Protein AF-A0A2N0NB81-F1 (afdb_monomer_lite)

InterPro domains:
  IPR012337 Ribonuclease H-like superfamily [SSF53098] (3-97)
  IPR036397 Ribonuclease H superfamily [G3DSA:3.30.420.10] (1-62)
  IPR036397 Ribonuclease H superfamily [G3DSA:3.30.420.10] (63-99)

Secondary structure (DSSP, 8-state):
-EEEEEE--TT---EEEEEE--SS--HHHHHHHHHHHHHHTSPTT---EEEES-STHHHHHHHHT---EEEEPPTTS--HHHHHHHHHHHHHHH-SS-----GGGS--PPP-

Foldseek 3Di:
DKFKAWDQDPVRPTDIDIADADDDDDPLVRVVCHVVVVVVPDDPPDAAEAEEQDPSVVVVCVVVVDDHHYDHDHPPPPDPRNVSRVVRRVVNVVDPDHDDDDCPPVPPPDDD

pLDDT: mean 76.89, std 12.66, range [36.56, 91.44]

Radius of gyration: 14.25 Å; chains: 1; bounding box: 36×38×37 Å

Sequence (112 aa):
MGFGWILTNDINLDLKFSGKTVEWASSTRAEIFAILTCLIICPPNSHVTIFTDSQSIKWIIQSLNLTIKFNKVQAHSGNTYNDIADTLAKAGCEQPDIISISPENIKKTNQF

Organism: NCBI:txid588596

Structure (mmCIF, N/CA/C/O backbone):
data_AF-A0A2N0NB81-F1
#
_entry.id   AF-A0A2N0NB81-F1
#
loop_
_atom_site.group_PDB
_atom_site.id
_atom_site.type_symbol
_atom_site.label_atom_id
_atom_site.label_alt_id
_atom_site.label_comp_id
_atom_site.label_asym_id
_atom_site.label_entity_id
_atom_site.label_seq_id
_atom_site.pdbx_PDB_ins_code
_atom_site.Cartn_x
_atom_site.Cartn_y
_atom_site.Cartn_z
_atom_site.occupancy
_atom_site.B_iso_or_equiv
_atom_site.auth_seq_id
_atom_site.auth_comp_id
_atom_site.auth_asym_id
_atom_site.auth_atom_id
_atom_site.pdbx_PDB_model_num
ATOM 1 N N . MET A 1 1 ? 11.596 1.709 -6.926 1.00 83.25 1 MET A N 1
ATOM 2 C CA . MET A 1 1 ? 10.843 0.461 -6.649 1.00 83.25 1 MET A CA 1
ATOM 3 C C . MET A 1 1 ? 9.381 0.720 -6.919 1.00 83.25 1 MET A C 1
ATOM 5 O O . MET A 1 1 ? 8.916 1.818 -6.614 1.00 83.25 1 MET A O 1
ATOM 9 N N . GLY A 1 2 ? 8.701 -0.249 -7.517 1.00 88.25 2 GLY A N 1
ATOM 10 C CA . GLY A 1 2 ? 7.260 -0.219 -7.696 1.00 88.25 2 GLY A CA 1
ATOM 11 C C . GLY A 1 2 ? 6.531 -0.590 -6.410 1.00 88.25 2 GLY A C 1
ATOM 12 O O . GLY A 1 2 ? 7.112 -1.190 -5.504 1.00 88.25 2 GLY A O 1
ATOM 13 N N . PHE A 1 3 ? 5.280 -0.175 -6.323 1.00 90.00 3 PHE A N 1
ATOM 14 C CA . PHE A 1 3 ? 4.364 -0.482 -5.237 1.00 90.00 3 PHE A CA 1
ATOM 15 C C . PHE A 1 3 ? 2.957 -0.631 -5.810 1.00 90.00 3 PHE A C 1
ATOM 17 O O . PHE A 1 3 ? 2.666 -0.116 -6.891 1.00 90.00 3 PHE A O 1
ATOM 24 N N . GLY A 1 4 ? 2.086 -1.339 -5.102 1.00 90.88 4 GLY A N 1
ATOM 25 C CA . GLY A 1 4 ? 0.720 -1.545 -5.553 1.00 90.88 4 GLY A CA 1
ATOM 26 C C . GLY A 1 4 ? -0.187 -2.019 -4.435 1.00 90.88 4 GLY A C 1
ATOM 27 O O . GLY A 1 4 ? 0.278 -2.544 -3.424 1.00 90.88 4 GLY A O 1
ATOM 28 N N . TRP A 1 5 ? -1.481 -1.789 -4.608 1.00 91.44 5 TRP A N 1
ATOM 29 C CA . TRP A 1 5 ? -2.512 -2.221 -3.675 1.00 91.44 5 TRP A CA 1
ATOM 30 C C . TRP A 1 5 ? -3.816 -2.503 -4.413 1.00 91.44 5 TRP A C 1
ATOM 32 O O . TRP A 1 5 ? -4.072 -1.992 -5.507 1.00 91.44 5 TRP A O 1
ATOM 42 N N . ILE A 1 6 ? -4.644 -3.327 -3.781 1.00 90.81 6 ILE A N 1
ATOM 43 C CA . ILE A 1 6 ? -6.018 -3.589 -4.182 1.00 90.81 6 ILE A CA 1
ATOM 44 C C . ILE A 1 6 ? -6.934 -3.227 -3.016 1.00 90.81 6 ILE A C 1
ATOM 46 O O . ILE A 1 6 ? -6.695 -3.634 -1.879 1.00 90.81 6 ILE A O 1
ATOM 50 N N . LEU A 1 7 ? -7.960 -2.433 -3.302 1.00 87.69 7 LEU A N 1
ATOM 51 C CA . LEU A 1 7 ? -9.054 -2.151 -2.390 1.00 87.69 7 LEU A CA 1
ATOM 52 C C . LEU A 1 7 ? -10.231 -3.023 -2.812 1.00 87.69 7 LEU A C 1
ATOM 54 O O . LEU A 1 7 ? -10.737 -2.889 -3.925 1.00 87.69 7 LEU A O 1
ATOM 58 N N . THR A 1 8 ? -10.660 -3.895 -1.911 1.00 84.12 8 THR A N 1
ATOM 59 C CA . THR A 1 8 ? -11.878 -4.683 -2.072 1.00 84.12 8 THR A CA 1
ATOM 60 C C . THR A 1 8 ? -12.955 -4.104 -1.165 1.00 84.12 8 THR A C 1
ATOM 62 O O . THR A 1 8 ? -12.683 -3.657 -0.049 1.00 84.12 8 THR A O 1
ATOM 65 N N . ASN A 1 9 ? -14.187 -4.056 -1.656 1.00 75.44 9 ASN A N 1
ATOM 66 C CA . ASN A 1 9 ? -15.345 -3.625 -0.883 1.00 75.44 9 ASN A CA 1
ATOM 67 C C . ASN A 1 9 ? -16.517 -4.582 -1.120 1.00 75.44 9 ASN A C 1
ATOM 69 O O . ASN A 1 9 ? -16.498 -5.398 -2.042 1.00 75.44 9 ASN A O 1
ATOM 73 N N . ASP A 1 10 ? -17.563 -4.449 -0.307 1.00 63.12 10 ASP A N 1
ATOM 74 C CA . ASP A 1 10 ? -18.740 -5.324 -0.367 1.00 63.12 10 ASP A CA 1
ATOM 75 C C . ASP A 1 10 ? -19.516 -5.225 -1.699 1.00 63.12 10 ASP A C 1
ATOM 77 O O . ASP A 1 10 ? -20.372 -6.061 -1.980 1.00 63.12 10 ASP A O 1
ATOM 81 N N . ILE A 1 11 ? -19.212 -4.227 -2.542 1.00 59.47 11 ILE A N 1
ATOM 82 C CA . ILE A 1 11 ? -19.842 -4.022 -3.856 1.00 59.47 11 ILE A CA 1
ATOM 83 C C . ILE A 1 11 ? -19.026 -4.604 -5.029 1.00 59.47 11 ILE A C 1
ATOM 85 O O . ILE A 1 11 ? -19.361 -4.330 -6.179 1.00 59.47 11 ILE A O 1
ATOM 89 N N . ASN A 1 12 ? -17.990 -5.419 -4.769 1.00 61.62 12 ASN A N 1
ATOM 90 C CA . ASN A 1 12 ? -17.095 -6.021 -5.780 1.00 61.62 12 ASN A CA 1
ATOM 91 C C . ASN A 1 12 ? -16.403 -5.002 -6.707 1.00 61.62 12 ASN A C 1
ATOM 93 O O . ASN A 1 12 ? -16.016 -5.332 -7.831 1.00 61.62 12 ASN A O 1
ATOM 97 N N . LEU A 1 13 ? -16.234 -3.755 -6.261 1.00 67.25 13 LEU A N 1
ATOM 98 C CA . LEU A 1 13 ? -15.432 -2.789 -7.001 1.00 67.25 13 LEU A CA 1
ATOM 99 C C . LEU A 1 13 ? -13.970 -2.958 -6.584 1.00 67.25 13 LEU A C 1
ATOM 101 O O . LEU A 1 13 ? -13.482 -2.246 -5.707 1.00 67.25 13 LEU A O 1
ATOM 105 N N . ASP A 1 14 ? -13.292 -3.916 -7.218 1.00 81.38 14 ASP A N 1
ATOM 106 C CA . ASP A 1 14 ? -11.858 -4.156 -7.043 1.00 81.38 14 ASP A CA 1
ATOM 107 C C . ASP A 1 14 ? -11.058 -2.998 -7.642 1.00 81.38 14 ASP A C 1
ATOM 109 O O . ASP 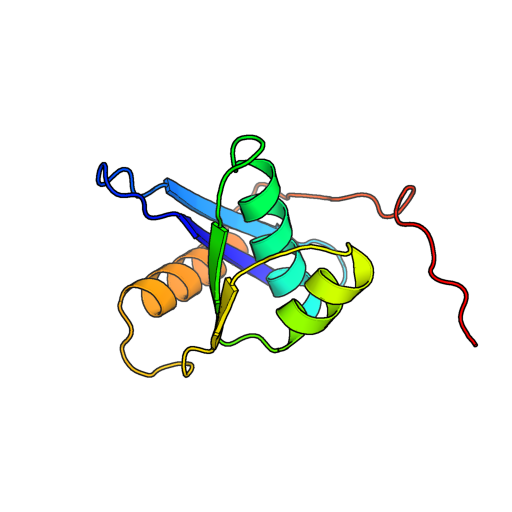A 1 14 ? -10.651 -3.016 -8.810 1.00 81.38 14 ASP A O 1
ATOM 113 N N . LEU A 1 15 ? -10.825 -1.967 -6.835 1.00 86.31 15 LEU A N 1
ATOM 114 C CA . LEU A 1 15 ? -10.000 -0.847 -7.246 1.00 86.31 15 LEU A CA 1
ATOM 115 C C . LEU A 1 15 ? -8.531 -1.238 -7.087 1.00 86.31 15 LEU A C 1
ATOM 117 O O . LEU A 1 15 ? -8.079 -1.596 -6.001 1.00 86.31 15 LEU A O 1
ATOM 121 N N . LYS A 1 16 ? -7.781 -1.169 -8.184 1.00 90.44 16 LYS A N 1
ATOM 122 C CA . LYS A 1 16 ? -6.368 -1.550 -8.233 1.00 90.44 16 LYS A CA 1
ATOM 123 C C . LYS A 1 16 ? -5.519 -0.339 -8.547 1.00 90.44 16 LYS A C 1
ATOM 125 O O . LYS A 1 16 ? -5.881 0.480 -9.391 1.00 90.44 16 LYS A O 1
ATOM 130 N N . PHE A 1 17 ? -4.364 -0.273 -7.906 1.00 89.19 17 PHE A N 1
ATOM 131 C CA . PHE A 1 17 ? -3.395 0.776 -8.146 1.00 89.19 17 PHE A CA 1
ATOM 132 C C . PHE A 1 17 ? -1.986 0.208 -8.191 1.00 89.19 17 PHE A C 1
ATOM 134 O O . PHE A 1 17 ? -1.620 -0.649 -7.385 1.00 89.19 17 PHE A O 1
ATOM 141 N N . SER A 1 18 ? -1.191 0.727 -9.117 1.00 90.62 18 SER A N 1
ATOM 142 C CA . SER A 1 18 ? 0.244 0.498 -9.207 1.00 90.62 18 SER A CA 1
ATOM 143 C C . SER A 1 18 ? 0.944 1.836 -9.393 1.00 90.62 18 SER A C 1
ATOM 145 O O . SER A 1 18 ? 0.397 2.748 -10.014 1.00 90.62 18 SER A O 1
ATOM 147 N N . GLY A 1 19 ? 2.153 1.951 -8.860 1.00 87.38 19 GLY A N 1
ATOM 148 C CA . GLY A 1 19 ? 2.959 3.148 -9.020 1.00 87.38 19 GLY A CA 1
ATOM 149 C C . GLY A 1 19 ? 4.438 2.898 -8.782 1.00 87.38 19 GLY A C 1
ATOM 150 O O . GLY A 1 19 ? 4.852 1.824 -8.337 1.00 87.38 19 GLY A O 1
ATOM 151 N N . LYS A 1 20 ? 5.244 3.923 -9.062 1.00 87.12 20 LYS A N 1
ATOM 152 C CA . LYS A 1 20 ? 6.704 3.887 -8.950 1.00 87.12 20 LYS A CA 1
ATOM 153 C C . LYS A 1 20 ? 7.224 4.980 -8.034 1.00 87.12 20 LYS A C 1
ATOM 155 O O . LYS A 1 20 ? 6.884 6.146 -8.204 1.00 87.12 20 LYS A O 1
ATOM 160 N N . THR A 1 21 ? 8.119 4.609 -7.120 1.00 81.06 21 THR A N 1
ATOM 161 C CA . THR A 1 21 ? 8.920 5.570 -6.343 1.00 81.06 21 THR A CA 1
ATOM 162 C C . THR A 1 21 ? 10.247 5.882 -7.052 1.00 81.06 21 THR A C 1
ATOM 164 O O . THR A 1 21 ? 10.909 4.960 -7.548 1.00 81.06 21 THR A O 1
ATOM 167 N N . VAL A 1 22 ? 10.663 7.156 -7.056 1.00 74.00 22 VAL A N 1
ATOM 168 C CA . VAL A 1 22 ? 11.932 7.661 -7.640 1.00 74.00 22 VAL A CA 1
ATOM 169 C C . VAL A 1 22 ? 13.041 7.872 -6.621 1.00 74.00 22 VAL A C 1
ATOM 171 O O . VAL A 1 22 ? 12.772 7.901 -5.430 1.00 74.00 22 VAL A O 1
ATOM 174 N N . GLU A 1 23 ? 14.283 8.033 -7.079 1.00 68.50 23 GLU A N 1
ATOM 175 C CA . GLU A 1 23 ? 15.499 8.192 -6.264 1.00 68.50 23 GLU A CA 1
ATOM 176 C C . GLU A 1 23 ? 15.986 6.867 -5.651 1.00 68.50 23 GLU A C 1
ATOM 178 O O . GLU A 1 23 ? 16.371 5.953 -6.378 1.00 68.50 23 GLU A O 1
ATOM 183 N N . TRP A 1 24 ? 15.951 6.739 -4.322 1.00 68.12 24 TRP A N 1
ATOM 184 C CA . TRP A 1 24 ? 16.518 5.625 -3.568 1.00 68.12 24 TRP A CA 1
ATOM 185 C C . TRP A 1 24 ? 15.513 4.488 -3.399 1.00 68.12 24 TRP A C 1
ATOM 187 O O . TRP A 1 24 ? 14.602 4.540 -2.571 1.00 68.12 24 TRP A O 1
ATOM 197 N N . ALA A 1 25 ? 15.681 3.437 -4.198 1.00 68.88 25 ALA A N 1
ATOM 198 C CA . ALA A 1 25 ? 14.928 2.198 -4.072 1.00 68.88 25 ALA A CA 1
ATOM 199 C C . ALA A 1 25 ? 15.018 1.629 -2.638 1.00 68.88 25 ALA A C 1
ATOM 201 O O . ALA A 1 25 ? 16.075 1.182 -2.208 1.00 68.88 25 ALA A O 1
ATOM 202 N N . SER A 1 26 ? 13.898 1.633 -1.912 1.00 81.38 26 SER A N 1
ATOM 203 C CA . SER A 1 26 ? 13.745 1.015 -0.591 1.00 81.38 26 SER A CA 1
ATOM 204 C C . SER A 1 26 ? 12.389 0.317 -0.520 1.00 81.38 26 SER A C 1
ATOM 206 O O . SER A 1 26 ? 11.376 0.918 -0.899 1.00 81.38 26 SER A O 1
ATOM 208 N N . SER A 1 27 ? 12.362 -0.932 -0.037 1.00 81.12 27 SER A N 1
ATOM 209 C CA . SER A 1 27 ? 11.109 -1.680 0.127 1.00 81.12 27 SER A CA 1
ATOM 210 C C . SER A 1 27 ? 10.202 -0.994 1.143 1.00 81.12 27 SER A C 1
ATOM 212 O O . SER A 1 27 ? 9.039 -0.755 0.846 1.00 81.12 27 SER A O 1
ATOM 214 N N . THR A 1 28 ? 10.758 -0.524 2.265 1.00 81.06 28 THR A N 1
ATOM 215 C CA . THR A 1 28 ? 10.034 0.244 3.287 1.00 81.06 28 THR A CA 1
ATOM 216 C C . THR A 1 28 ? 9.340 1.463 2.683 1.00 81.06 28 THR A C 1
ATOM 218 O O . THR A 1 28 ? 8.184 1.741 2.987 1.00 81.06 28 THR A O 1
ATOM 221 N N . ARG A 1 29 ? 10.010 2.182 1.775 1.00 80.75 29 ARG A N 1
ATOM 222 C CA . ARG A 1 29 ? 9.416 3.349 1.115 1.00 80.75 29 ARG A CA 1
ATOM 223 C C . ARG A 1 29 ? 8.293 2.959 0.155 1.00 80.75 29 ARG A C 1
ATOM 225 O O . ARG A 1 29 ? 7.260 3.618 0.147 1.00 80.75 29 ARG A O 1
ATOM 232 N N . ALA A 1 30 ? 8.478 1.906 -0.639 1.00 84.56 30 ALA A N 1
ATOM 233 C CA . ALA A 1 30 ? 7.436 1.391 -1.526 1.00 84.56 30 ALA A CA 1
ATOM 234 C C . ALA A 1 30 ? 6.193 0.939 -0.735 1.00 84.56 30 ALA A C 1
ATOM 236 O O . ALA A 1 30 ? 5.072 1.294 -1.090 1.00 84.56 30 ALA A O 1
ATOM 237 N N . GLU A 1 31 ? 6.398 0.248 0.386 1.00 85.00 31 GLU A N 1
ATOM 238 C CA . GLU A 1 31 ? 5.337 -0.187 1.299 1.00 85.00 31 GLU A CA 1
ATOM 239 C C . GLU A 1 31 ? 4.595 1.005 1.923 1.00 85.00 31 GLU A C 1
ATOM 241 O O . GLU A 1 31 ? 3.364 1.026 1.939 1.00 85.00 31 GLU A O 1
ATOM 246 N N . ILE A 1 32 ? 5.320 2.038 2.374 1.00 83.50 32 ILE A N 1
ATOM 247 C CA . ILE A 1 32 ? 4.711 3.277 2.884 1.00 83.50 32 ILE A CA 1
ATOM 248 C C . ILE A 1 32 ? 3.851 3.939 1.804 1.00 83.50 32 ILE A C 1
ATOM 250 O O . ILE A 1 32 ? 2.712 4.309 2.081 1.00 83.50 32 ILE A O 1
ATOM 254 N N . PHE A 1 33 ? 4.357 4.067 0.575 1.00 86.38 33 PHE A N 1
ATOM 255 C CA . PHE A 1 33 ? 3.600 4.654 -0.534 1.00 86.38 33 PHE A CA 1
ATOM 256 C C . PHE A 1 33 ? 2.341 3.848 -0.865 1.00 86.38 33 PHE A C 1
ATOM 258 O O . PHE A 1 33 ? 1.289 4.450 -1.089 1.00 86.38 33 PHE A O 1
ATOM 265 N N . ALA A 1 34 ? 2.411 2.512 -0.847 1.00 88.19 34 ALA A N 1
ATOM 266 C CA . ALA A 1 34 ? 1.242 1.660 -1.060 1.00 88.19 34 ALA A CA 1
ATOM 267 C C . ALA A 1 34 ? 0.144 1.946 -0.029 1.00 88.19 34 ALA A C 1
ATOM 269 O O . ALA A 1 34 ? -1.007 2.177 -0.392 1.00 88.19 34 ALA A O 1
ATOM 270 N N . ILE A 1 35 ? 0.506 2.014 1.251 1.00 86.44 35 ILE A N 1
ATOM 271 C CA . ILE A 1 35 ? -0.451 2.275 2.331 1.00 86.44 35 ILE A CA 1
ATOM 272 C C . ILE A 1 35 ? -1.008 3.700 2.241 1.00 86.44 35 ILE A C 1
ATOM 274 O O . ILE A 1 35 ? -2.213 3.905 2.351 1.00 86.44 35 ILE A O 1
ATOM 278 N N . LEU A 1 36 ? -0.149 4.694 2.022 1.00 85.62 36 LEU A N 1
ATOM 279 C CA . LEU A 1 36 ? -0.535 6.105 2.049 1.00 85.62 36 LEU A CA 1
ATOM 280 C C . LEU A 1 36 ? -1.458 6.453 0.872 1.00 85.62 36 LEU A C 1
ATOM 282 O O . LEU A 1 36 ? -2.484 7.099 1.067 1.00 85.62 36 LEU A O 1
ATOM 286 N N . THR A 1 37 ? -1.153 5.956 -0.330 1.00 87.50 37 THR A N 1
ATOM 287 C CA . THR A 1 37 ? -2.023 6.131 -1.507 1.00 87.50 37 THR A CA 1
ATOM 288 C C . THR A 1 37 ? -3.353 5.385 -1.371 1.00 87.50 37 THR A C 1
ATOM 290 O O . THR A 1 37 ? -4.378 5.922 -1.782 1.00 87.50 37 THR A O 1
ATOM 293 N N . CYS A 1 38 ? -3.369 4.213 -0.725 1.00 87.62 38 CYS A N 1
ATOM 294 C CA . CYS A 1 38 ? -4.602 3.504 -0.372 1.00 87.62 38 CYS A CA 1
ATOM 295 C C . CYS A 1 38 ? -5.464 4.305 0.624 1.00 87.62 38 CYS A C 1
ATOM 297 O O . CYS A 1 38 ? -6.673 4.420 0.453 1.00 87.62 38 CYS A O 1
ATOM 299 N N . LEU A 1 39 ? -4.864 4.932 1.639 1.00 83.12 39 LEU A N 1
ATOM 300 C CA . LEU A 1 39 ? -5.613 5.738 2.611 1.00 83.12 39 LEU A CA 1
ATOM 301 C C . LEU A 1 39 ? -6.173 7.038 2.013 1.00 83.12 39 LEU A C 1
ATOM 303 O O . LEU A 1 39 ? -7.263 7.449 2.399 1.00 83.12 39 LEU A O 1
ATOM 307 N N . ILE A 1 40 ? -5.468 7.668 1.065 1.00 85.19 40 ILE A N 1
ATOM 308 C CA . ILE A 1 40 ? -5.913 8.915 0.411 1.00 85.19 40 ILE A CA 1
ATOM 309 C C . ILE A 1 40 ? -7.248 8.739 -0.324 1.00 85.19 40 ILE A C 1
ATOM 311 O O . ILE A 1 40 ? -8.050 9.668 -0.368 1.00 85.19 40 ILE A O 1
ATOM 315 N N . ILE A 1 41 ? -7.491 7.565 -0.904 1.00 84.75 41 ILE A N 1
ATOM 316 C CA . ILE A 1 41 ? -8.717 7.303 -1.668 1.00 84.75 41 ILE A CA 1
ATOM 317 C C . ILE A 1 41 ? -9.894 6.851 -0.792 1.00 84.75 41 ILE A C 1
ATOM 319 O O . ILE A 1 41 ? -11.015 6.720 -1.284 1.00 84.75 41 ILE A O 1
ATOM 323 N N . CYS A 1 42 ? -9.649 6.569 0.490 1.00 80.94 42 CYS A N 1
ATOM 324 C CA . CYS A 1 42 ? -10.690 6.108 1.395 1.00 80.94 42 CYS A CA 1
ATOM 325 C C . CYS A 1 42 ? -11.605 7.284 1.784 1.00 80.94 42 CYS A C 1
ATOM 327 O O . CYS A 1 42 ? -11.113 8.366 2.114 1.00 80.94 42 CYS A O 1
ATOM 329 N N . PRO A 1 43 ? -12.937 7.101 1.793 1.00 78.50 43 PRO A N 1
ATOM 330 C CA . PRO A 1 43 ? -13.846 8.160 2.204 1.00 78.50 43 PRO A CA 1
ATOM 331 C C . PRO A 1 43 ? -13.678 8.487 3.700 1.00 78.50 43 PRO A C 1
ATOM 333 O O . PRO A 1 43 ? -13.313 7.605 4.490 1.00 78.50 43 PRO A O 1
ATOM 336 N N . PRO A 1 44 ? -13.977 9.730 4.126 1.00 77.00 44 PRO A N 1
ATOM 337 C CA . PRO A 1 44 ? -13.941 10.110 5.536 1.00 77.00 44 PRO A CA 1
ATOM 338 C C . PRO A 1 44 ? -14.823 9.198 6.398 1.00 77.00 44 PRO A C 1
ATOM 340 O O . PRO A 1 44 ? -15.902 8.790 5.973 1.00 77.00 44 PRO A O 1
ATOM 343 N N . ASN A 1 45 ? -14.381 8.913 7.626 1.00 77.56 45 ASN A N 1
ATOM 344 C CA . ASN A 1 45 ? -15.076 8.054 8.599 1.00 77.56 45 ASN A CA 1
AT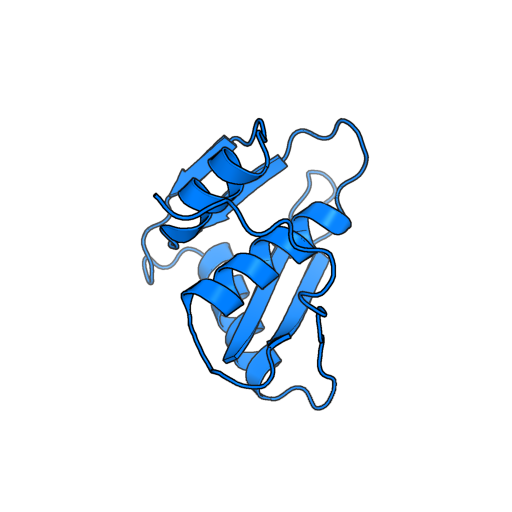OM 345 C C . ASN A 1 45 ? -15.285 6.591 8.159 1.00 77.56 45 ASN A C 1
ATOM 347 O O . ASN A 1 45 ? -16.103 5.886 8.747 1.00 77.56 45 ASN A O 1
ATOM 351 N N . SER A 1 46 ? -14.553 6.113 7.151 1.00 75.62 46 SER A N 1
ATOM 352 C CA . SER A 1 46 ? -14.567 4.697 6.781 1.00 75.62 46 SER A CA 1
ATOM 353 C C . SER A 1 46 ? -13.739 3.842 7.743 1.00 75.62 46 SER A C 1
ATOM 355 O O . SER A 1 46 ? -12.706 4.261 8.271 1.00 75.62 46 SER A O 1
ATOM 357 N N . HIS A 1 47 ? -14.191 2.609 7.973 1.00 79.56 47 HIS A N 1
ATOM 358 C CA . HIS A 1 47 ? -13.411 1.599 8.680 1.00 79.56 47 HIS A CA 1
ATOM 359 C C . HIS A 1 47 ? -12.564 0.809 7.688 1.00 79.56 47 HIS A C 1
ATOM 361 O O . HIS A 1 47 ? -13.063 -0.056 6.973 1.00 79.56 47 HIS A O 1
ATOM 367 N N . VAL A 1 48 ? -11.266 1.107 7.662 1.00 81.19 48 VAL A N 1
ATOM 368 C CA . VAL A 1 48 ? -10.307 0.469 6.756 1.00 81.19 48 VAL A CA 1
ATOM 369 C C . VAL A 1 48 ? -9.615 -0.694 7.468 1.00 81.19 48 VAL A C 1
ATOM 371 O O . VAL A 1 48 ? -9.057 -0.530 8.556 1.00 81.19 48 VAL A O 1
ATOM 374 N N . THR A 1 49 ? -9.637 -1.873 6.841 1.00 86.00 49 THR A N 1
ATOM 375 C CA . THR A 1 49 ? -8.840 -3.033 7.264 1.00 86.00 49 THR A CA 1
ATOM 376 C C . THR A 1 49 ? -7.736 -3.280 6.244 1.00 86.00 49 THR A C 1
ATOM 378 O O . THR A 1 49 ? -8.029 -3.527 5.079 1.00 86.00 49 THR A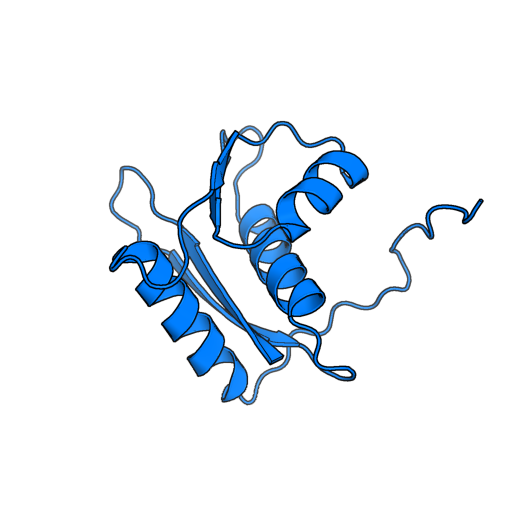 O 1
ATOM 381 N N . ILE A 1 50 ? -6.473 -3.226 6.670 1.00 86.12 50 ILE A N 1
ATOM 382 C CA . ILE A 1 50 ? -5.316 -3.383 5.776 1.00 86.12 50 ILE A CA 1
ATOM 383 C C . ILE A 1 50 ? -4.707 -4.775 5.952 1.00 86.12 50 ILE A C 1
ATOM 385 O O . ILE A 1 50 ? -4.372 -5.184 7.066 1.00 86.12 50 ILE A O 1
ATOM 389 N N . PHE A 1 51 ? -4.530 -5.485 4.841 1.00 86.50 51 PHE A N 1
ATOM 390 C CA . PHE A 1 51 ? -3.828 -6.764 4.778 1.00 86.50 51 PHE A CA 1
ATOM 391 C C . PHE A 1 51 ? -2.470 -6.542 4.121 1.00 86.50 51 PHE A C 1
ATOM 393 O O . PHE A 1 51 ? -2.396 -6.034 3.007 1.00 86.50 51 PHE A O 1
ATOM 400 N N . THR A 1 52 ? -1.395 -6.867 4.833 1.00 85.06 52 THR A N 1
ATOM 401 C CA . THR A 1 52 ? -0.028 -6.688 4.330 1.00 85.06 52 THR A CA 1
ATOM 402 C C . THR A 1 52 ? 0.926 -7.653 5.027 1.00 85.06 52 THR A C 1
ATOM 404 O O . THR A 1 52 ? 0.711 -8.041 6.179 1.00 85.06 52 THR A O 1
ATOM 407 N N . ASP A 1 53 ? 1.975 -8.059 4.329 1.00 82.25 53 ASP A N 1
ATOM 408 C CA . ASP A 1 53 ? 3.112 -8.814 4.855 1.00 82.25 53 ASP A CA 1
ATOM 409 C C . ASP A 1 53 ? 4.209 -7.901 5.449 1.00 82.25 53 ASP A C 1
ATOM 411 O O . ASP A 1 53 ? 5.013 -8.335 6.288 1.00 82.25 53 ASP A O 1
ATOM 415 N N . SER A 1 54 ? 4.177 -6.613 5.097 1.00 79.44 54 SER A N 1
ATOM 416 C CA . SER A 1 54 ? 5.089 -5.575 5.568 1.00 79.44 54 SER A CA 1
ATOM 417 C C . SER A 1 54 ? 4.986 -5.312 7.076 1.00 79.44 54 SER A C 1
ATOM 419 O O . SER A 1 54 ? 3.907 -5.198 7.662 1.00 79.44 54 SER A O 1
ATOM 421 N N . GLN A 1 55 ? 6.141 -5.135 7.728 1.00 76.62 55 GLN A N 1
ATOM 422 C CA . GLN A 1 55 ? 6.209 -4.636 9.110 1.00 76.62 55 GLN A CA 1
ATOM 423 C C . GLN A 1 55 ? 6.125 -3.102 9.208 1.00 76.62 55 GLN A C 1
ATOM 425 O O . GLN A 1 55 ? 5.879 -2.578 10.297 1.00 76.62 55 GLN A O 1
ATOM 430 N N . SER A 1 56 ? 6.284 -2.387 8.092 1.00 73.12 56 SER A N 1
ATOM 431 C CA . SER A 1 56 ? 6.349 -0.920 8.016 1.00 73.12 56 SER A CA 1
ATOM 432 C C . SER A 1 56 ? 5.033 -0.247 8.419 1.00 73.12 56 SER A C 1
ATOM 434 O O . SER A 1 56 ? 5.035 0.877 8.921 1.00 73.12 56 SER A O 1
ATOM 436 N N . ILE A 1 57 ? 3.909 -0.964 8.297 1.00 76.25 57 ILE A N 1
ATOM 437 C CA . ILE A 1 57 ? 2.564 -0.517 8.698 1.00 76.25 57 ILE A CA 1
ATOM 438 C C . ILE A 1 57 ? 2.506 -0.041 10.159 1.00 76.25 57 ILE A C 1
ATOM 440 O O . ILE A 1 57 ? 1.829 0.941 10.460 1.00 76.25 57 ILE A O 1
ATOM 444 N N . LYS A 1 58 ? 3.249 -0.689 11.071 1.00 75.31 58 LYS A N 1
ATOM 445 C CA . LYS A 1 58 ? 3.235 -0.348 12.503 1.00 75.31 58 LYS A CA 1
ATOM 446 C C . LYS A 1 58 ? 3.734 1.069 12.750 1.00 75.31 58 LYS A C 1
ATOM 448 O O . LYS A 1 58 ? 3.133 1.798 13.535 1.00 75.31 58 LYS A O 1
ATOM 453 N N . TRP A 1 59 ? 4.804 1.448 12.054 1.00 75.12 59 TRP A N 1
ATOM 454 C CA . TRP A 1 59 ? 5.388 2.777 12.166 1.00 75.12 59 TRP A CA 1
ATOM 455 C C . TRP A 1 59 ? 4.401 3.846 11.687 1.00 75.12 59 TRP A C 1
ATOM 457 O O . TRP A 1 59 ? 4.148 4.804 12.404 1.00 75.12 59 TRP A O 1
ATOM 467 N N . ILE A 1 60 ? 3.742 3.626 10.543 1.00 73.69 60 ILE A N 1
ATOM 468 C CA . ILE A 1 60 ? 2.751 4.563 9.985 1.00 73.69 60 ILE A CA 1
ATOM 469 C C . ILE A 1 60 ? 1.569 4.770 10.941 1.00 73.69 60 ILE A C 1
ATOM 471 O O . ILE A 1 60 ? 1.186 5.910 11.197 1.00 73.69 60 ILE A O 1
ATOM 475 N N . ILE A 1 61 ? 1.006 3.683 11.483 1.00 76.12 61 ILE A N 1
ATOM 476 C CA . ILE A 1 61 ? -0.130 3.742 12.419 1.00 76.12 61 ILE A CA 1
ATOM 477 C C . ILE A 1 61 ? 0.227 4.592 13.643 1.00 76.12 61 ILE A C 1
ATOM 479 O O . ILE A 1 61 ? -0.555 5.458 14.036 1.00 76.12 61 ILE A O 1
ATOM 483 N N . GLN A 1 62 ? 1.416 4.374 14.211 1.00 75.06 62 GLN A N 1
ATOM 484 C CA . GLN A 1 62 ? 1.903 5.126 15.366 1.00 75.06 62 GLN A CA 1
ATOM 485 C C . GLN A 1 62 ? 2.175 6.595 15.021 1.00 75.06 62 GLN A C 1
ATOM 487 O O . GLN A 1 62 ? 1.731 7.484 15.742 1.00 75.06 62 GLN A O 1
ATOM 492 N N . SER A 1 63 ? 2.866 6.867 13.912 1.00 69.44 63 SER A N 1
ATOM 493 C CA . SER A 1 63 ? 3.241 8.228 13.509 1.00 69.44 63 SER A CA 1
ATOM 494 C C . SER A 1 63 ? 2.047 9.102 13.125 1.00 69.44 63 SER A C 1
ATOM 496 O O . SER A 1 63 ? 2.090 10.311 13.339 1.00 69.44 63 SER A O 1
ATOM 498 N N . LEU A 1 64 ? 0.992 8.509 12.562 1.00 68.94 64 LEU A N 1
ATOM 499 C CA . LEU A 1 64 ? -0.211 9.222 12.123 1.00 68.94 64 LEU A CA 1
ATOM 500 C C . LEU A 1 64 ? -1.382 9.115 13.117 1.00 68.94 64 LEU A C 1
ATOM 502 O O . LEU A 1 64 ? -2.452 9.654 12.845 1.00 68.94 64 LEU A O 1
ATOM 506 N N . ASN A 1 65 ? -1.188 8.442 14.259 1.00 72.38 65 ASN A N 1
ATOM 507 C CA . ASN A 1 65 ? -2.213 8.193 15.279 1.00 72.38 65 ASN A CA 1
ATOM 508 C C . ASN A 1 65 ? -3.522 7.619 14.693 1.00 72.38 65 ASN A C 1
ATOM 510 O O . ASN A 1 65 ? -4.627 8.052 15.029 1.00 72.38 65 ASN A O 1
ATOM 514 N N . LEU A 1 66 ? -3.390 6.670 13.761 1.00 71.75 66 LEU A N 1
ATOM 515 C CA . LEU A 1 66 ? -4.518 6.092 13.031 1.00 71.75 66 LEU A CA 1
ATOM 516 C C . LEU A 1 66 ? -5.147 4.942 13.819 1.00 71.75 66 LEU A C 1
ATOM 518 O O . LEU A 1 66 ? -4.454 4.130 14.425 1.00 71.75 66 LEU A O 1
ATOM 522 N N . THR A 1 67 ? -6.471 4.813 13.741 1.00 77.69 67 THR A N 1
ATOM 523 C CA . THR A 1 67 ? -7.186 3.626 14.231 1.00 77.69 67 THR A CA 1
ATOM 524 C C . THR A 1 67 ? -7.492 2.715 13.045 1.00 77.69 67 THR A C 1
ATOM 526 O O . THR A 1 67 ? -8.526 2.854 12.398 1.00 77.69 67 THR A O 1
ATOM 529 N N . ILE A 1 68 ? -6.561 1.813 12.722 1.00 75.50 68 ILE A N 1
ATOM 530 C CA . ILE A 1 68 ? -6.667 0.863 11.601 1.00 75.50 68 ILE A CA 1
ATOM 531 C C . ILE A 1 68 ? -6.624 -0.563 12.143 1.00 75.50 68 ILE A C 1
ATOM 533 O O . ILE A 1 68 ? -5.781 -0.892 12.981 1.00 75.50 68 ILE A O 1
ATOM 537 N N . LYS A 1 69 ? -7.483 -1.441 11.616 1.00 79.00 69 LYS A N 1
ATOM 538 C CA . LYS A 1 69 ? -7.348 -2.885 11.824 1.00 79.00 69 LYS A CA 1
ATOM 539 C C . LYS A 1 69 ? -6.366 -3.423 10.786 1.00 79.00 69 LYS A C 1
ATOM 541 O O . LYS A 1 69 ? -6.679 -3.432 9.601 1.00 79.00 69 LYS A O 1
ATOM 546 N N . PHE A 1 70 ? -5.176 -3.849 11.200 1.00 78.38 70 PHE A N 1
ATOM 547 C CA . PHE A 1 70 ? -4.240 -4.503 10.283 1.00 78.38 70 PHE A CA 1
ATOM 548 C C . PHE A 1 70 ? -4.192 -6.007 10.552 1.00 78.38 70 PHE A C 1
ATOM 550 O O . PHE A 1 70 ? -4.155 -6.438 11.703 1.00 78.38 70 PHE A O 1
ATOM 557 N N . ASN A 1 71 ? -4.173 -6.801 9.485 1.00 79.75 71 ASN A N 1
ATOM 558 C CA . ASN A 1 71 ? -3.986 -8.245 9.554 1.00 79.75 71 ASN A CA 1
ATOM 559 C C . ASN A 1 71 ? -2.696 -8.594 8.819 1.00 79.75 71 ASN A C 1
ATOM 561 O O . ASN A 1 71 ? -2.584 -8.382 7.610 1.00 79.75 71 ASN A O 1
ATOM 565 N N . LYS A 1 72 ? -1.717 -9.125 9.556 1.00 78.38 72 LYS A N 1
ATOM 566 C CA . LYS A 1 72 ? -0.483 -9.606 8.941 1.00 78.38 72 LYS A CA 1
ATOM 567 C C . LYS A 1 72 ? -0.796 -10.852 8.121 1.00 78.38 72 LYS A C 1
ATOM 569 O O . LYS A 1 72 ? -1.289 -11.836 8.669 1.00 78.38 72 LYS A O 1
ATOM 574 N N . VAL A 1 73 ? -0.464 -10.812 6.839 1.00 81.50 73 VAL A N 1
ATOM 575 C CA . VAL A 1 73 ? -0.522 -11.977 5.954 1.00 81.50 73 VAL A CA 1
ATOM 576 C C . VAL A 1 73 ? 0.897 -12.513 5.771 1.00 81.50 73 VAL A C 1
ATOM 578 O O . VAL A 1 73 ? 1.874 -11.770 5.855 1.00 81.50 73 VAL A O 1
ATOM 581 N N . GLN A 1 74 ? 1.037 -13.824 5.601 1.00 78.38 74 GLN A N 1
ATOM 582 C CA . GLN A 1 74 ? 2.326 -14.419 5.272 1.00 78.38 74 GLN A CA 1
ATOM 583 C C . GLN A 1 74 ? 2.629 -14.179 3.787 1.00 78.38 74 GLN A C 1
ATOM 585 O O . GLN A 1 74 ? 1.827 -14.556 2.929 1.00 78.38 74 GLN A O 1
ATOM 590 N N . ALA A 1 75 ? 3.792 -13.595 3.493 1.00 71.94 75 ALA A N 1
ATOM 591 C CA . ALA A 1 75 ? 4.291 -13.461 2.128 1.00 71.94 75 ALA A CA 1
ATOM 592 C C . ALA A 1 75 ? 4.367 -14.835 1.444 1.00 71.94 75 ALA A C 1
ATOM 594 O O . ALA A 1 75 ? 4.765 -15.821 2.073 1.00 71.94 75 ALA A O 1
ATOM 595 N N . HIS A 1 76 ? 3.988 -14.900 0.166 1.00 68.88 76 HIS A N 1
ATOM 596 C CA . HIS A 1 76 ? 4.051 -16.119 -0.653 1.00 68.88 76 HIS A CA 1
ATOM 597 C C . HIS A 1 76 ? 3.275 -17.321 -0.079 1.00 68.88 76 HIS A C 1
ATOM 599 O O . HIS A 1 76 ? 3.653 -18.473 -0.279 1.00 68.88 76 HIS A O 1
ATOM 605 N N . SER A 1 77 ? 2.178 -17.060 0.638 1.00 78.12 77 SER A N 1
ATOM 606 C CA . SER A 1 77 ? 1.287 -18.099 1.180 1.00 78.12 77 SER A CA 1
ATOM 607 C C . SER A 1 77 ? 0.189 -18.553 0.208 1.00 78.12 77 SER A C 1
ATOM 609 O O . SER A 1 77 ? -0.678 -19.333 0.595 1.00 78.12 77 SER A O 1
ATOM 611 N N . GLY A 1 78 ? 0.204 -18.070 -1.042 1.00 77.44 78 GLY A N 1
ATOM 612 C CA . GLY A 1 78 ? -0.868 -18.302 -2.017 1.00 77.44 7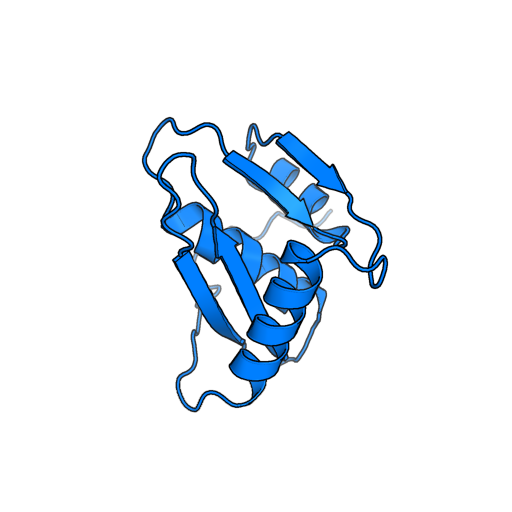8 GLY A CA 1
ATOM 613 C C . GLY A 1 78 ? -2.144 -17.512 -1.710 1.00 77.44 78 GLY A C 1
ATOM 614 O O . GLY A 1 78 ? -3.243 -17.933 -2.068 1.00 77.44 78 GLY A O 1
ATOM 615 N N . ASN A 1 79 ? -2.023 -16.392 -0.987 1.00 84.38 79 ASN A N 1
ATOM 616 C CA . ASN A 1 79 ? -3.141 -15.488 -0.767 1.00 84.38 79 ASN A CA 1
ATOM 617 C C . ASN A 1 79 ? -3.386 -14.670 -2.040 1.00 84.38 79 ASN A C 1
ATOM 619 O O . ASN A 1 79 ? -2.595 -13.788 -2.367 1.00 84.38 79 ASN A O 1
ATOM 623 N N . THR A 1 80 ? -4.523 -14.907 -2.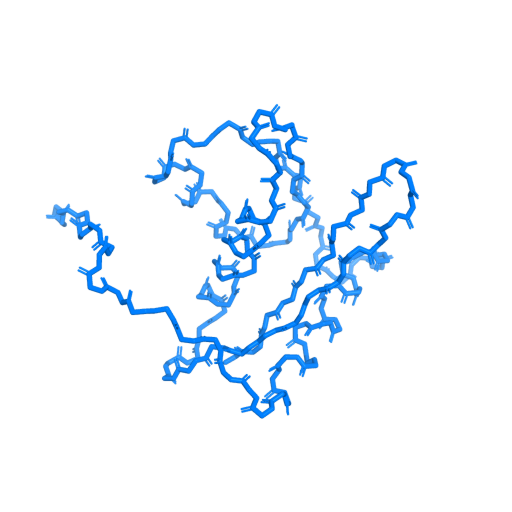695 1.00 87.81 80 THR A N 1
ATOM 624 C CA . THR A 1 80 ? -4.889 -14.276 -3.970 1.00 87.81 80 THR A CA 1
ATOM 625 C C . THR A 1 80 ? -4.733 -12.754 -3.965 1.00 87.81 80 THR A C 1
ATOM 627 O O . THR A 1 80 ? -4.214 -12.187 -4.921 1.00 87.81 80 THR A O 1
ATOM 630 N N . TYR A 1 81 ? -5.152 -12.071 -2.896 1.00 86.94 81 TYR A N 1
ATOM 631 C CA . TYR A 1 81 ? -5.088 -10.609 -2.831 1.00 86.94 81 TYR A CA 1
ATOM 632 C C . TYR A 1 81 ? -3.667 -10.093 -2.613 1.00 86.94 81 TYR A C 1
ATOM 634 O O . TYR A 1 81 ? -3.293 -9.079 -3.202 1.00 86.94 81 TYR A O 1
ATOM 642 N N . ASN A 1 82 ? -2.863 -10.806 -1.821 1.00 85.50 82 ASN A N 1
ATOM 643 C CA . ASN A 1 82 ? -1.447 -10.487 -1.661 1.00 85.50 82 ASN A CA 1
ATOM 644 C C . ASN A 1 82 ? -0.687 -10.696 -2.976 1.00 85.50 82 ASN A C 1
ATOM 646 O O . ASN A 1 82 ? 0.081 -9.832 -3.383 1.00 85.50 82 ASN A O 1
ATOM 650 N N . ASP A 1 83 ? -0.967 -11.790 -3.686 1.00 88.25 83 ASP A N 1
ATOM 651 C CA . ASP A 1 83 ? -0.338 -12.092 -4.975 1.00 88.25 83 ASP A CA 1
ATOM 652 C C . ASP A 1 83 ? -0.722 -11.052 -6.048 1.00 88.25 83 ASP A C 1
ATOM 654 O O . ASP A 1 83 ? 0.105 -10.660 -6.880 1.00 88.25 83 ASP A O 1
ATOM 658 N N . ILE A 1 84 ? -1.961 -10.540 -6.010 1.00 89.50 84 ILE A N 1
ATOM 659 C CA . ILE A 1 84 ? -2.385 -9.406 -6.845 1.00 89.50 84 ILE A CA 1
ATOM 660 C C . ILE A 1 84 ? -1.608 -8.137 -6.471 1.00 89.50 84 ILE A C 1
ATOM 662 O O . ILE A 1 84 ? -1.115 -7.455 -7.369 1.00 89.50 84 ILE A O 1
ATOM 666 N N . ALA A 1 85 ? -1.469 -7.818 -5.181 1.00 89.12 85 ALA A N 1
ATOM 667 C CA . ALA A 1 85 ? -0.711 -6.649 -4.730 1.00 89.12 85 ALA A CA 1
ATOM 668 C C . ALA A 1 85 ? 0.770 -6.724 -5.150 1.00 89.12 85 ALA A C 1
ATOM 670 O O . ALA A 1 85 ? 1.306 -5.747 -5.676 1.00 89.12 85 ALA A O 1
ATOM 671 N N . ASP A 1 86 ? 1.397 -7.897 -5.036 1.00 88.69 86 ASP A N 1
ATOM 672 C CA . ASP A 1 86 ? 2.763 -8.152 -5.511 1.00 88.69 86 ASP A CA 1
ATOM 673 C C . ASP A 1 86 ? 2.882 -7.973 -7.028 1.00 88.69 86 ASP A C 1
ATOM 675 O O . ASP A 1 86 ? 3.846 -7.389 -7.533 1.00 88.69 86 ASP A O 1
ATOM 679 N N . THR A 1 87 ? 1.886 -8.452 -7.776 1.00 90.75 87 THR A N 1
ATOM 680 C CA . THR A 1 87 ? 1.830 -8.283 -9.233 1.00 90.75 87 THR A CA 1
ATOM 681 C C . THR A 1 87 ? 1.705 -6.807 -9.614 1.00 90.75 87 THR A C 1
ATOM 683 O O . THR A 1 87 ? 2.403 -6.345 -10.516 1.00 90.75 87 THR A O 1
ATOM 686 N N . LEU A 1 88 ? 0.882 -6.038 -8.895 1.00 90.19 88 LEU A N 1
ATOM 687 C CA . LEU A 1 88 ? 0.744 -4.593 -9.091 1.00 90.19 88 LEU A CA 1
ATOM 688 C C . LEU A 1 88 ? 2.034 -3.845 -8.738 1.00 90.19 88 LEU A C 1
ATOM 690 O O . LEU A 1 88 ? 2.436 -2.943 -9.470 1.00 90.19 88 LEU A O 1
ATOM 694 N N . ALA A 1 89 ? 2.725 -4.241 -7.668 1.00 88.94 89 ALA A N 1
ATOM 695 C CA . ALA A 1 89 ? 4.016 -3.664 -7.309 1.00 88.94 89 ALA A CA 1
ATOM 696 C C . ALA A 1 89 ? 5.082 -3.922 -8.385 1.00 88.94 89 ALA A C 1
ATOM 698 O O . ALA A 1 89 ? 5.856 -3.018 -8.710 1.00 88.94 89 ALA A O 1
ATOM 699 N N . LYS A 1 90 ? 5.090 -5.117 -8.991 1.00 89.69 90 LYS A N 1
ATOM 700 C CA . LYS A 1 90 ? 5.953 -5.432 -10.142 1.00 89.69 90 LYS A CA 1
ATOM 701 C C . LYS A 1 90 ? 5.600 -4.581 -11.361 1.00 89.69 90 LYS A C 1
ATOM 703 O O . LYS A 1 90 ? 6.497 -3.954 -11.915 1.00 89.69 90 LYS A O 1
ATOM 708 N N . ALA A 1 91 ? 4.319 -4.479 -11.716 1.00 88.25 91 ALA A N 1
ATOM 709 C CA . ALA A 1 91 ? 3.861 -3.635 -12.823 1.00 88.25 91 ALA A CA 1
ATOM 710 C C . ALA A 1 91 ? 4.227 -2.153 -12.613 1.00 88.25 91 ALA A C 1
ATOM 712 O O . ALA A 1 91 ? 4.677 -1.476 -13.536 1.00 88.25 91 ALA A O 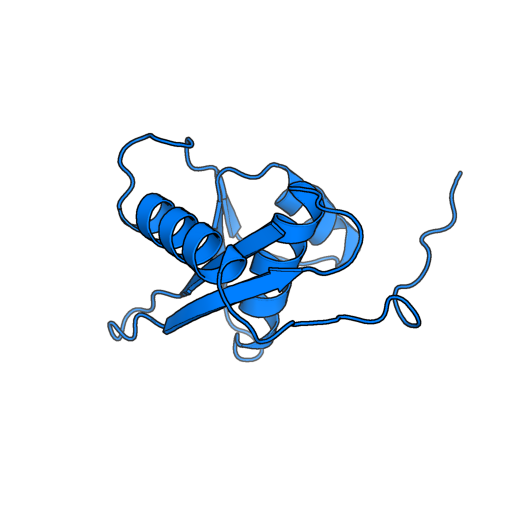1
ATOM 713 N N . GLY A 1 92 ? 4.134 -1.661 -11.375 1.00 85.44 92 GLY A N 1
ATOM 714 C CA . GLY A 1 92 ? 4.540 -0.305 -11.010 1.00 85.44 92 GLY A CA 1
ATOM 715 C C . GLY A 1 92 ? 6.027 -0.018 -11.254 1.00 85.44 92 GLY A C 1
ATOM 716 O O . GLY A 1 92 ? 6.389 1.121 -11.525 1.00 85.44 92 GLY A O 1
ATOM 717 N N . CYS A 1 93 ? 6.919 -1.018 -11.224 1.00 84.06 93 CYS A N 1
ATOM 718 C CA . CYS A 1 93 ? 8.332 -0.808 -11.576 1.00 84.06 93 CYS A CA 1
ATOM 719 C C . CYS A 1 93 ? 8.518 -0.382 -13.041 1.00 84.06 93 CYS A C 1
ATOM 721 O O . CYS A 1 93 ? 9.439 0.391 -13.344 1.00 84.06 93 CYS A O 1
ATOM 723 N N . GLU A 1 94 ? 7.656 -0.897 -13.917 1.00 82.94 94 GLU A N 1
ATOM 724 C CA . GLU A 1 94 ? 7.720 -0.750 -15.372 1.00 82.94 94 GLU A CA 1
ATOM 725 C C . GLU A 1 94 ? 6.928 0.457 -15.883 1.00 82.94 94 GLU A C 1
ATOM 727 O O . GLU A 1 94 ? 7.112 0.865 -17.028 1.00 82.94 94 GLU A O 1
ATOM 732 N N . GLN A 1 95 ? 6.090 1.072 -15.042 1.00 78.19 95 GLN A N 1
ATOM 733 C CA . GLN A 1 95 ? 5.344 2.260 -15.440 1.00 78.19 95 GLN A CA 1
ATOM 734 C C . GLN A 1 95 ? 6.279 3.444 -15.768 1.00 78.19 95 GLN A C 1
ATOM 736 O O . GLN A 1 95 ? 7.255 3.688 -15.040 1.00 78.19 95 GLN A O 1
ATOM 741 N N . PRO A 1 96 ? 5.983 4.187 -16.855 1.00 71.94 96 PRO A N 1
ATOM 742 C CA . PRO A 1 96 ? 6.730 5.386 -17.229 1.00 71.94 96 PRO A CA 1
ATOM 743 C C . PRO A 1 96 ? 6.414 6.557 -16.292 1.00 71.94 96 PRO A C 1
ATOM 745 O O . PRO A 1 96 ? 7.299 7.360 -15.996 1.00 71.94 96 PRO A O 1
ATOM 748 N N . ASP A 1 97 ? 5.177 6.617 -15.793 1.00 71.94 97 ASP A N 1
ATOM 749 C CA . ASP A 1 97 ? 4.705 7.676 -14.913 1.00 71.94 97 ASP A CA 1
ATOM 750 C C . ASP A 1 97 ? 5.170 7.451 -13.476 1.00 71.94 97 ASP A C 1
ATOM 752 O O . ASP A 1 97 ? 5.076 6.363 -12.900 1.00 71.94 97 ASP A O 1
ATOM 756 N N . ILE A 1 98 ? 5.691 8.522 -12.889 1.00 67.44 98 ILE A N 1
ATOM 757 C CA . ILE A 1 98 ? 6.270 8.522 -11.555 1.00 67.44 98 ILE A CA 1
ATOM 758 C C . ILE A 1 98 ? 5.333 9.254 -10.608 1.00 67.44 98 ILE A C 1
ATOM 760 O O . ILE A 1 98 ? 4.935 10.390 -10.862 1.00 67.44 98 ILE A O 1
ATOM 764 N N . ILE A 1 99 ? 5.084 8.646 -9.450 1.00 66.06 99 ILE A N 1
ATOM 765 C CA . ILE A 1 99 ? 4.462 9.340 -8.326 1.00 66.06 99 ILE A CA 1
ATOM 766 C C . ILE A 1 99 ? 5.591 9.840 -7.433 1.00 66.06 99 ILE A C 1
ATOM 768 O O . ILE A 1 99 ? 6.244 9.065 -6.730 1.00 66.06 99 ILE A O 1
ATOM 772 N N . SER A 1 100 ? 5.834 11.147 -7.486 1.00 57.84 100 SER A N 1
ATOM 773 C CA . SER A 1 100 ? 6.777 11.825 -6.601 1.00 57.84 100 SER A CA 1
ATOM 774 C C . SER A 1 100 ? 6.011 12.498 -5.465 1.00 57.84 100 SER A C 1
ATOM 776 O O . SER A 1 100 ? 5.130 13.317 -5.715 1.00 57.84 100 SER A O 1
ATOM 778 N N . ILE A 1 101 ? 6.333 12.150 -4.217 1.00 57.59 101 ILE A N 1
ATOM 779 C CA . ILE A 1 101 ? 5.842 12.863 -3.031 1.00 57.59 101 ILE A CA 1
ATOM 780 C C . ILE A 1 101 ? 7.024 13.652 -2.471 1.00 57.59 101 ILE A C 1
ATOM 782 O O . ILE A 1 101 ? 7.989 13.056 -1.991 1.00 57.59 101 ILE A O 1
ATOM 786 N N . SER A 1 102 ? 6.951 14.984 -2.546 1.00 53.53 102 SER A N 1
ATOM 787 C CA . SER A 1 102 ? 7.967 15.866 -1.962 1.00 53.53 102 SER A CA 1
ATOM 788 C C . SER A 1 102 ? 7.960 15.743 -0.430 1.00 53.53 102 SER A C 1
ATOM 790 O O . SER A 1 102 ? 6.891 15.833 0.182 1.00 53.53 102 SER A O 1
ATOM 792 N N . PRO A 1 103 ? 9.124 15.569 0.223 1.00 55.88 103 PRO A N 1
ATOM 793 C CA . PRO A 1 103 ? 9.213 15.475 1.676 1.00 55.88 103 PRO A CA 1
ATOM 794 C C . PRO A 1 103 ? 9.080 16.829 2.394 1.00 55.88 103 PRO A C 1
ATOM 796 O O . PRO A 1 103 ? 9.115 16.849 3.622 1.00 55.88 103 PRO A O 1
ATOM 799 N N . GLU A 1 104 ? 8.926 17.952 1.681 1.00 46.56 104 GLU A N 1
ATOM 800 C CA . GLU A 1 104 ? 8.968 19.316 2.247 1.00 46.56 104 GLU A CA 1
ATOM 801 C C . GLU A 1 104 ? 7.983 19.564 3.401 1.00 46.56 104 GLU A C 1
ATOM 803 O O . GLU A 1 104 ? 8.271 20.369 4.283 1.00 46.56 104 GLU A O 1
ATOM 808 N N . ASN A 1 105 ? 6.865 18.833 3.448 1.00 50.66 105 ASN A N 1
ATOM 809 C CA . ASN A 1 105 ? 5.852 18.955 4.503 1.00 50.66 105 ASN A CA 1
ATOM 810 C C . ASN A 1 105 ? 5.784 17.746 5.450 1.00 50.66 105 ASN A C 1
ATOM 812 O O . ASN A 1 105 ? 4.908 17.685 6.317 1.00 50.66 105 ASN A O 1
ATOM 816 N N . ILE A 1 106 ? 6.698 16.777 5.324 1.00 53.91 106 ILE A N 1
ATOM 817 C CA . ILE A 1 106 ? 6.821 15.710 6.318 1.00 53.91 106 ILE A CA 1
ATOM 818 C C . ILE A 1 106 ? 7.460 16.346 7.550 1.00 53.91 106 ILE A C 1
ATOM 820 O O . ILE A 1 106 ? 8.643 16.690 7.539 1.00 53.91 106 ILE A O 1
ATOM 824 N N . LYS A 1 107 ? 6.671 16.522 8.620 1.00 50.84 107 LYS A N 1
ATOM 825 C CA . LYS A 1 107 ? 7.197 16.941 9.924 1.00 50.84 107 LYS A CA 1
ATOM 826 C C . LYS A 1 107 ? 8.351 16.008 10.276 1.00 50.84 107 LYS A C 1
ATOM 828 O O . LYS A 1 107 ? 8.126 14.831 10.553 1.00 50.84 107 LYS A O 1
ATOM 833 N N . LYS A 1 108 ? 9.581 16.528 10.259 1.00 45.31 108 LYS A N 1
ATOM 834 C CA . LYS A 1 108 ? 10.733 15.810 10.799 1.00 45.31 108 LYS A CA 1
ATOM 835 C C . LYS A 1 108 ? 10.409 15.540 12.261 1.00 45.31 108 LYS A C 1
ATOM 837 O O . LYS A 1 108 ? 10.277 16.470 13.051 1.00 45.31 108 LYS A O 1
ATOM 842 N N . THR A 1 109 ? 10.183 14.279 12.604 1.00 46.22 109 THR A N 1
ATOM 843 C CA . THR A 1 109 ? 10.087 13.875 14.002 1.00 46.22 109 THR A CA 1
ATOM 844 C C . THR A 1 109 ? 11.474 14.119 14.580 1.00 46.22 109 THR A C 1
ATOM 846 O O . THR A 1 109 ? 12.448 13.576 14.063 1.00 46.22 109 THR A O 1
ATOM 849 N N . ASN A 1 110 ? 11.576 15.024 15.554 1.00 40.47 110 ASN A N 1
ATOM 850 C CA . ASN A 1 110 ? 12.841 15.356 16.200 1.00 40.47 110 ASN A CA 1
ATOM 851 C C . ASN A 1 110 ? 13.530 14.055 16.640 1.00 40.47 110 ASN A C 1
ATOM 853 O O . ASN A 1 110 ? 12.948 13.275 17.393 1.00 40.47 110 ASN A O 1
ATOM 857 N N . GLN A 1 111 ? 14.726 13.808 16.103 1.00 36.56 111 GLN A N 1
ATOM 858 C CA . GLN A 1 111 ? 15.602 12.727 16.545 1.00 36.56 111 GLN A CA 1
ATOM 859 C C . GLN A 1 111 ? 15.991 12.988 18.005 1.00 36.56 111 GLN A C 1
ATOM 861 O O . GLN A 1 111 ? 16.371 14.113 18.339 1.00 36.56 111 GLN A O 1
ATOM 866 N N . PHE A 1 112 ? 15.856 11.963 18.848 1.00 37.16 112 PHE A N 1
ATOM 867 C CA . PHE A 1 112 ? 16.567 11.873 20.124 1.00 37.16 112 PHE A CA 1
ATOM 868 C C . PHE A 1 112 ? 18.003 11.418 19.874 1.00 37.16 112 PHE A C 1
ATOM 870 O O . PHE A 1 112 ? 18.190 10.594 18.946 1.00 37.16 112 PHE A O 1
#